Protein AF-A0A6B2CSB7-F1 (afdb_monomer)

Structure (mmCIF, N/CA/C/O backbone):
data_AF-A0A6B2CSB7-F1
#
_entry.id   AF-A0A6B2CSB7-F1
#
loop_
_atom_site.group_PDB
_atom_site.id
_atom_site.type_symbol
_atom_site.label_atom_id
_atom_site.label_alt_id
_atom_site.label_comp_id
_atom_site.label_asym_id
_atom_site.label_entity_id
_atom_site.label_seq_id
_atom_site.pdbx_PDB_ins_code
_atom_site.Cartn_x
_atom_site.Cartn_y
_atom_site.Cartn_z
_atom_site.occupancy
_atom_site.B_iso_or_equiv
_atom_site.auth_seq_id
_atom_site.auth_comp_id
_atom_site.auth_asym_id
_atom_site.auth_atom_id
_atom_site.pdbx_PDB_model_num
ATOM 1 N N . MET A 1 1 ? 25.743 1.580 -11.895 1.00 47.38 1 MET A N 1
ATOM 2 C CA . MET A 1 1 ? 24.842 1.215 -13.009 1.00 47.38 1 MET A CA 1
ATOM 3 C C . MET A 1 1 ? 25.229 2.076 -14.195 1.00 47.38 1 MET A C 1
ATOM 5 O O . MET A 1 1 ? 25.240 3.289 -14.047 1.00 47.38 1 MET A O 1
ATOM 9 N N . GLY A 1 2 ? 25.697 1.468 -15.287 1.00 60.31 2 GLY A N 1
ATOM 10 C CA . GLY A 1 2 ? 26.184 2.205 -16.456 1.00 60.31 2 GLY A CA 1
ATOM 11 C C . GLY A 1 2 ? 25.021 2.671 -17.323 1.00 60.31 2 GLY A C 1
ATOM 12 O O . GLY A 1 2 ? 24.133 1.878 -17.624 1.00 60.31 2 GLY A O 1
ATOM 13 N N . VAL A 1 3 ? 25.029 3.944 -17.701 1.00 62.38 3 VAL A N 1
ATOM 14 C CA . VAL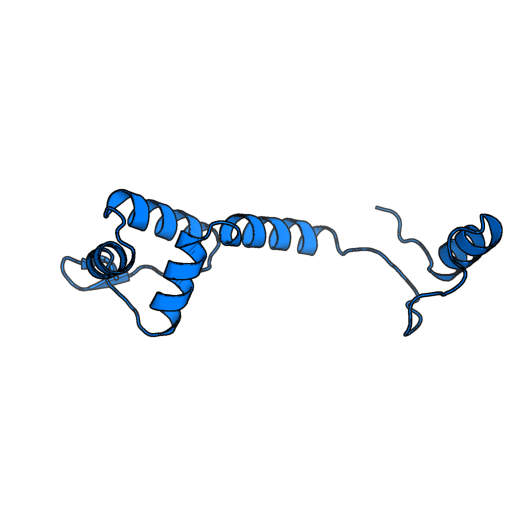 A 1 3 ? 24.087 4.503 -18.672 1.00 62.38 3 VAL A CA 1
ATOM 15 C C . VAL A 1 3 ? 24.363 3.862 -20.033 1.00 62.38 3 VAL A C 1
ATOM 17 O O . VAL A 1 3 ? 25.503 3.868 -20.500 1.00 62.38 3 VAL A O 1
ATOM 20 N N . LEU A 1 4 ? 23.337 3.288 -20.666 1.00 71.06 4 LEU A N 1
ATOM 21 C CA . LEU A 1 4 ? 23.422 2.806 -22.043 1.00 71.06 4 LEU A CA 1
ATOM 22 C C . LEU A 1 4 ? 22.922 3.901 -22.986 1.00 71.06 4 LEU A C 1
ATOM 24 O O . LEU A 1 4 ? 21.813 4.416 -22.818 1.00 71.06 4 LEU A O 1
ATOM 28 N N . ARG A 1 5 ? 23.722 4.225 -24.005 1.00 77.19 5 ARG A N 1
ATOM 29 C CA . ARG A 1 5 ? 23.272 5.064 -25.120 1.00 77.19 5 ARG A CA 1
ATOM 30 C C . ARG A 1 5 ? 22.307 4.265 -25.985 1.00 77.19 5 ARG A C 1
ATOM 32 O O . ARG A 1 5 ? 22.622 3.145 -26.396 1.00 77.19 5 ARG A O 1
ATOM 39 N N . LEU A 1 6 ? 21.146 4.839 -26.296 1.00 73.88 6 LEU A N 1
ATOM 40 C CA . LEU A 1 6 ? 20.125 4.144 -27.084 1.00 73.88 6 LEU A CA 1
ATOM 41 C C . LEU A 1 6 ? 20.636 3.745 -28.477 1.00 73.88 6 LEU A C 1
ATOM 43 O O . LEU A 1 6 ? 20.299 2.670 -28.969 1.00 73.88 6 LEU A O 1
ATOM 47 N N . SER A 1 7 ? 21.464 4.584 -29.100 1.00 73.38 7 SER A N 1
ATOM 48 C CA . SER A 1 7 ? 22.053 4.321 -30.418 1.00 73.38 7 SER A CA 1
ATOM 49 C C . SER A 1 7 ? 22.906 3.048 -30.441 1.00 73.38 7 SER A C 1
ATOM 51 O O . SER A 1 7 ? 22.834 2.272 -31.396 1.00 73.38 7 SER A O 1
ATOM 53 N N . ASP A 1 8 ? 23.662 2.788 -29.373 1.00 81.56 8 ASP A N 1
ATOM 54 C CA . ASP A 1 8 ? 24.489 1.587 -29.247 1.00 81.56 8 ASP A CA 1
ATOM 55 C C . ASP A 1 8 ? 23.642 0.328 -29.032 1.00 81.56 8 ASP A C 1
ATOM 57 O O . ASP A 1 8 ? 23.914 -0.717 -29.628 1.00 81.56 8 ASP A O 1
ATOM 61 N N . VAL A 1 9 ? 22.574 0.438 -28.238 1.00 81.06 9 VAL A N 1
ATOM 62 C CA . VAL A 1 9 ? 21.611 -0.652 -28.022 1.00 81.06 9 VAL A CA 1
ATOM 63 C C . VAL A 1 9 ? 20.871 -0.986 -29.319 1.00 81.06 9 VAL A C 1
ATOM 65 O O . VAL A 1 9 ? 20.794 -2.155 -29.692 1.00 81.06 9 VAL A O 1
ATOM 68 N N . ALA A 1 10 ? 20.378 0.025 -30.039 1.00 79.81 10 ALA A N 1
ATOM 69 C CA . ALA A 1 10 ? 19.651 -0.154 -31.294 1.00 79.81 10 ALA A CA 1
ATOM 70 C C . ALA A 1 10 ? 20.510 -0.848 -32.363 1.00 79.81 10 ALA A C 1
ATOM 72 O O . ALA A 1 10 ? 20.055 -1.801 -32.995 1.00 79.81 10 ALA A O 1
ATOM 73 N N . ARG A 1 11 ? 21.776 -0.434 -32.513 1.00 78.75 11 ARG A N 1
ATOM 74 C CA . ARG A 1 11 ? 22.735 -1.072 -33.428 1.00 78.75 11 ARG A CA 1
ATOM 75 C C . ARG A 1 11 ? 22.961 -2.547 -33.081 1.00 78.75 11 ARG A C 1
ATOM 77 O O . ARG A 1 11 ? 22.818 -3.402 -33.949 1.00 78.75 11 ARG A O 1
ATOM 84 N N . LYS A 1 12 ? 23.224 -2.863 -31.810 1.00 83.75 12 LYS A N 1
ATOM 85 C CA . LYS A 1 12 ? 23.470 -4.242 -31.358 1.00 83.75 12 LYS A CA 1
ATOM 86 C C . LYS A 1 12 ? 22.245 -5.152 -31.527 1.00 83.75 12 LYS A C 1
ATOM 88 O O . LYS A 1 12 ? 22.381 -6.325 -31.875 1.00 83.75 12 LYS A O 1
ATOM 93 N N . LEU A 1 13 ? 21.041 -4.627 -31.294 1.00 83.31 13 LEU A N 1
ATOM 94 C CA . LEU A 1 13 ? 19.793 -5.375 -31.495 1.00 83.31 13 LEU A CA 1
ATOM 95 C C . LEU A 1 13 ? 19.503 -5.627 -32.981 1.00 83.31 13 LEU A C 1
ATOM 97 O O . LEU A 1 13 ? 19.030 -6.711 -33.325 1.00 83.31 13 LEU A O 1
ATOM 101 N N . ALA A 1 14 ? 19.846 -4.676 -33.856 1.00 79.75 14 ALA A N 1
ATOM 102 C CA . ALA A 1 14 ? 19.738 -4.847 -35.301 1.00 79.75 14 ALA A CA 1
ATOM 103 C C . ALA A 1 14 ? 20.739 -5.889 -35.835 1.00 79.75 1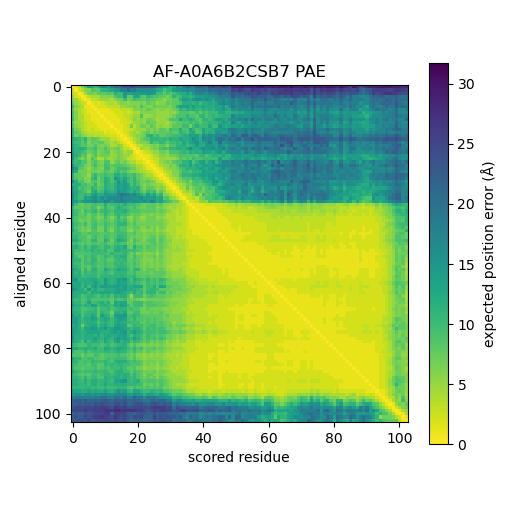4 ALA A C 1
ATOM 105 O O . ALA A 1 14 ? 20.358 -6.741 -36.635 1.00 79.75 14 ALA A O 1
ATOM 106 N N . GLU A 1 15 ? 21.987 -5.866 -35.352 1.00 84.00 15 GLU A N 1
ATOM 107 C CA . GLU A 1 15 ? 23.044 -6.828 -35.714 1.00 84.00 15 GLU A CA 1
ATOM 108 C C . GLU A 1 15 ? 22.715 -8.265 -35.277 1.00 84.00 15 GLU A C 1
ATOM 110 O O . GLU A 1 15 ? 23.006 -9.217 -35.996 1.00 84.00 15 GLU A O 1
ATOM 115 N N . THR A 1 16 ? 22.072 -8.433 -34.118 1.00 84.12 16 THR A N 1
ATOM 116 C CA . THR A 1 16 ? 21.665 -9.748 -33.581 1.00 84.12 16 THR A CA 1
ATOM 117 C C . THR A 1 16 ? 20.299 -10.226 -34.089 1.00 84.12 16 THR A C 1
ATOM 119 O O . THR A 1 16 ? 19.873 -11.328 -33.753 1.00 84.12 16 THR A O 1
ATOM 122 N N . GLY A 1 17 ? 19.598 -9.417 -34.894 1.00 82.50 17 GLY A N 1
ATOM 123 C CA . GLY A 1 17 ? 18.287 -9.750 -35.462 1.00 82.50 17 GLY A CA 1
ATOM 124 C C . GLY A 1 17 ? 17.130 -9.793 -34.455 1.00 82.50 17 GLY A C 1
ATOM 125 O O . GLY A 1 17 ? 16.044 -10.240 -34.814 1.00 82.50 17 GLY A O 1
ATOM 126 N N . VAL A 1 18 ? 17.336 -9.329 -33.217 1.00 83.75 18 VAL A N 1
ATOM 127 C CA . VAL A 1 18 ? 16.351 -9.401 -32.120 1.00 83.75 18 VAL A CA 1
ATOM 128 C C . VAL A 1 18 ? 15.226 -8.381 -32.295 1.00 83.75 18 VAL A C 1
ATOM 130 O O . VAL A 1 18 ? 14.061 -8.694 -32.068 1.00 83.75 18 VAL A O 1
ATOM 133 N N . CYS A 1 19 ? 15.560 -7.149 -32.680 1.00 77.00 19 CYS A N 1
ATOM 134 C CA . CYS A 1 19 ? 14.589 -6.079 -32.898 1.00 77.00 19 CYS A CA 1
ATOM 135 C C . CYS A 1 19 ? 15.170 -5.028 -33.852 1.00 77.00 19 CYS A C 1
ATOM 137 O O . CYS A 1 19 ? 16.346 -4.682 -33.743 1.00 77.00 19 CYS A O 1
ATOM 139 N N . LYS A 1 20 ? 14.348 -4.516 -34.776 1.00 78.81 20 LYS A N 1
ATOM 140 C CA . LYS A 1 20 ? 14.726 -3.456 -35.732 1.00 78.81 20 LYS A CA 1
ATOM 141 C C .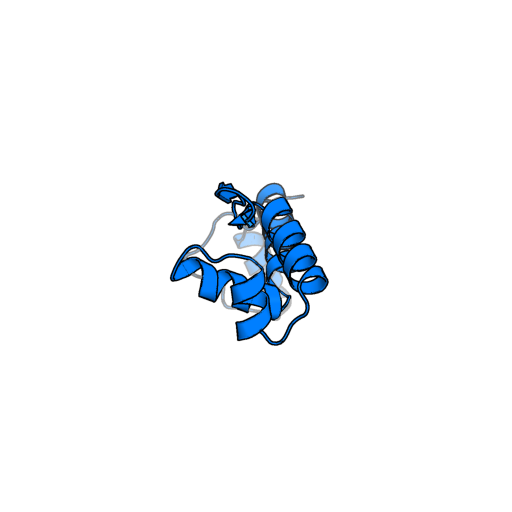 LYS A 1 20 ? 14.059 -2.112 -35.444 1.00 78.81 20 LYS A C 1
ATOM 143 O O . LYS A 1 20 ? 14.471 -1.106 -36.013 1.00 78.81 20 LYS A O 1
ATOM 148 N N . ASP A 1 21 ? 13.058 -2.093 -34.569 1.00 80.88 21 ASP A N 1
ATOM 149 C CA . ASP A 1 21 ? 12.266 -0.905 -34.271 1.00 80.88 21 ASP A CA 1
ATOM 150 C C . ASP A 1 21 ? 12.763 -0.232 -32.982 1.00 80.88 21 ASP A C 1
ATOM 152 O O . ASP A 1 21 ? 12.541 -0.759 -31.887 1.00 80.88 21 ASP A O 1
ATOM 156 N N . PRO A 1 22 ? 13.442 0.929 -33.067 1.00 74.31 22 PRO A N 1
ATOM 157 C CA . PRO A 1 22 ? 13.857 1.664 -31.880 1.00 74.31 22 PRO A CA 1
ATOM 158 C C . PRO A 1 22 ? 12.655 2.342 -31.189 1.00 74.31 22 PRO A C 1
ATOM 160 O O . PRO A 1 22 ? 11.654 2.656 -31.848 1.00 74.31 22 PRO A O 1
ATOM 163 N N . PRO A 1 23 ? 12.748 2.616 -29.872 1.00 77.25 23 PRO A N 1
ATOM 164 C CA . PRO A 1 23 ? 11.707 3.324 -29.131 1.00 77.25 23 PRO A CA 1
ATOM 165 C C . PRO A 1 23 ? 11.461 4.729 -29.701 1.00 77.25 23 PRO A C 1
ATOM 167 O O . PRO A 1 23 ? 12.388 5.405 -30.153 1.00 77.25 23 PRO A O 1
ATOM 170 N N . ARG A 1 24 ? 10.192 5.163 -29.680 1.00 79.62 24 ARG A N 1
ATOM 171 C CA . ARG A 1 24 ? 9.747 6.490 -30.132 1.00 79.62 24 ARG A CA 1
ATOM 172 C C . ARG A 1 24 ? 8.949 7.189 -29.020 1.00 79.62 24 ARG A C 1
ATOM 174 O O . ARG A 1 24 ? 8.045 6.556 -28.475 1.00 79.62 24 ARG A O 1
ATOM 181 N N . PRO A 1 25 ? 9.222 8.472 -28.713 1.00 77.75 25 PRO A N 1
ATOM 182 C CA . PRO A 1 25 ? 10.274 9.313 -29.300 1.00 77.75 25 PRO A CA 1
ATOM 183 C C . PRO A 1 25 ? 11.692 8.794 -28.979 1.00 77.75 25 PRO A C 1
ATOM 185 O O . PRO A 1 25 ? 11.854 8.066 -27.997 1.00 77.75 25 PRO A O 1
ATOM 188 N N . PRO A 1 26 ? 12.704 9.108 -29.815 1.00 71.12 26 PRO A N 1
ATOM 189 C CA . PRO A 1 26 ? 14.075 8.688 -29.554 1.00 71.12 26 PRO A CA 1
ATOM 190 C C . PRO A 1 26 ? 14.544 9.287 -28.226 1.00 71.12 26 PRO A C 1
ATOM 192 O O . PRO A 1 26 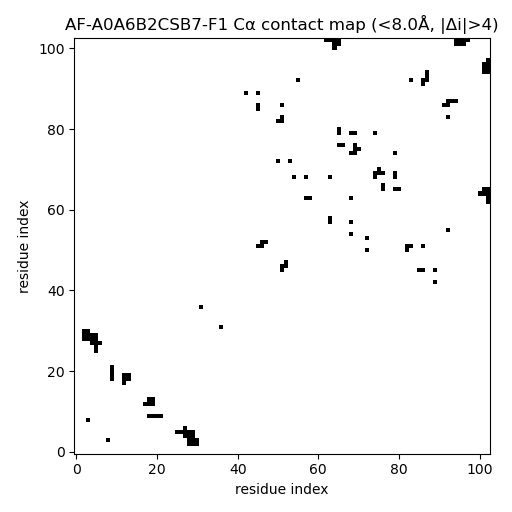? 14.463 10.495 -28.017 1.00 71.12 26 PRO A O 1
ATOM 195 N N . VAL A 1 27 ? 15.010 8.428 -27.325 1.00 79.38 27 VAL A N 1
ATOM 196 C CA . VAL A 1 27 ? 15.583 8.813 -26.031 1.00 79.38 27 VAL A CA 1
ATOM 197 C C . VAL A 1 27 ? 17.099 8.689 -26.107 1.00 79.38 27 VAL A C 1
ATOM 199 O O . VAL A 1 27 ? 17.607 7.673 -26.565 1.00 79.38 27 VAL A O 1
ATOM 202 N N . GLU A 1 28 ? 17.841 9.716 -25.700 1.00 70.88 28 GLU A N 1
ATOM 203 C CA . GLU A 1 28 ? 19.311 9.708 -25.796 1.00 70.88 28 GLU A CA 1
ATOM 204 C C . GLU A 1 28 ? 19.947 8.715 -24.807 1.00 70.88 28 GLU A C 1
ATOM 206 O O . GLU A 1 28 ? 20.907 8.012 -25.141 1.00 70.88 28 GLU A O 1
ATOM 211 N N . GLU A 1 29 ? 19.346 8.578 -23.623 1.00 70.31 29 GLU A N 1
ATOM 212 C CA . GLU A 1 29 ? 19.799 7.706 -22.542 1.00 70.31 29 GLU A CA 1
ATOM 213 C C . GLU A 1 29 ? 18.643 6.855 -22.008 1.00 70.31 29 GLU A C 1
ATOM 215 O O . GLU A 1 29 ? 17.546 7.354 -21.751 1.00 70.31 29 GLU A O 1
ATOM 220 N N . ILE A 1 30 ? 18.895 5.556 -21.814 1.00 69.31 30 ILE A N 1
ATOM 221 C CA . ILE A 1 30 ? 17.963 4.651 -21.135 1.00 69.31 30 ILE A CA 1
ATOM 222 C C . ILE A 1 30 ? 18.635 4.135 -19.872 1.00 69.31 30 ILE A C 1
ATOM 224 O O . ILE A 1 30 ? 19.508 3.269 -19.913 1.00 69.31 30 ILE A O 1
ATOM 228 N N . SER A 1 31 ? 18.185 4.643 -18.731 1.00 70.12 31 SER A N 1
ATOM 229 C CA . SER A 1 31 ? 18.435 4.026 -17.435 1.00 70.12 31 SER A CA 1
ATOM 230 C C . SER A 1 31 ? 17.238 4.282 -16.528 1.00 70.12 31 SER A C 1
ATOM 232 O O . SER A 1 31 ? 16.793 5.428 -16.434 1.00 70.12 31 SER A O 1
ATOM 234 N N . PRO A 1 32 ? 16.722 3.269 -15.814 1.00 68.81 32 PRO A N 1
ATOM 235 C CA . PRO A 1 32 ? 15.858 3.553 -14.683 1.00 68.81 32 PRO A CA 1
ATOM 236 C C . PRO A 1 32 ? 16.660 4.369 -13.654 1.00 68.81 32 PRO A C 1
ATOM 238 O O . PRO A 1 32 ? 17.814 4.019 -13.387 1.00 68.81 32 PRO A O 1
ATOM 241 N N . PRO A 1 33 ? 16.104 5.447 -13.075 1.00 71.06 33 PRO A N 1
ATOM 242 C CA . PRO A 1 33 ? 16.700 6.078 -11.906 1.00 71.06 33 PRO A CA 1
ATOM 243 C C . PRO A 1 33 ? 16.563 5.098 -10.727 1.00 71.06 33 PRO A C 1
ATOM 245 O O . PRO A 1 33 ? 15.432 4.894 -10.283 1.00 71.06 33 PRO A O 1
ATOM 248 N N . PRO A 1 34 ? 17.655 4.483 -10.223 1.00 66.00 34 PRO A N 1
ATOM 249 C CA . PRO A 1 34 ? 17.571 3.380 -9.257 1.00 66.00 34 PRO A CA 1
ATOM 250 C C . PRO A 1 34 ? 16.717 3.766 -8.049 1.00 66.00 34 PRO A C 1
ATOM 252 O O . PRO A 1 34 ? 15.626 3.237 -7.863 1.00 66.00 34 PRO A O 1
ATOM 255 N N . VAL A 1 35 ? 17.105 4.849 -7.368 1.00 68.12 35 VAL A N 1
ATOM 256 C CA . VAL A 1 35 ? 16.491 5.310 -6.111 1.00 68.12 35 VAL A CA 1
ATOM 257 C C . VAL A 1 35 ? 14.971 5.525 -6.202 1.00 68.12 35 VAL A C 1
ATOM 259 O O . VAL A 1 35 ? 14.260 5.353 -5.212 1.00 68.12 35 VAL A O 1
ATOM 262 N N . ALA A 1 36 ? 14.445 5.903 -7.371 1.00 77.19 36 ALA A N 1
ATOM 263 C CA . ALA A 1 36 ? 13.003 6.054 -7.548 1.00 77.19 36 ALA A CA 1
ATOM 264 C C . ALA A 1 36 ? 12.303 4.698 -7.732 1.00 77.19 36 ALA A C 1
ATOM 266 O O . ALA A 1 36 ? 11.205 4.512 -7.212 1.00 77.19 36 ALA A O 1
ATOM 267 N N . VAL A 1 37 ? 12.927 3.749 -8.434 1.00 86.50 37 VAL A N 1
ATOM 268 C CA . VAL A 1 37 ? 12.334 2.442 -8.743 1.00 86.50 37 VAL A CA 1
ATOM 269 C C . VAL A 1 37 ? 12.194 1.579 -7.498 1.00 86.50 37 VAL A C 1
ATOM 271 O O . VAL A 1 37 ? 11.111 1.036 -7.289 1.00 86.50 37 VAL A O 1
ATOM 274 N N . GLU A 1 38 ? 13.218 1.487 -6.643 1.00 88.62 38 GLU A N 1
ATOM 275 C CA . GLU A 1 38 ? 13.119 0.660 -5.430 1.00 88.62 38 GLU A CA 1
ATOM 276 C C . GLU A 1 38 ? 12.009 1.162 -4.497 1.00 88.62 38 GLU A C 1
ATOM 278 O O . GLU A 1 38 ? 11.150 0.393 -4.070 1.00 88.62 38 GLU A O 1
ATOM 283 N N . LYS A 1 39 ? 11.944 2.478 -4.269 1.00 87.12 39 LYS A N 1
ATOM 284 C CA . LYS A 1 39 ? 10.910 3.086 -3.423 1.00 87.12 39 LYS A CA 1
ATOM 285 C C . LYS A 1 39 ? 9.501 2.917 -4.000 1.00 87.12 39 LYS A C 1
ATOM 287 O O . LYS A 1 39 ? 8.545 2.688 -3.259 1.00 87.12 39 LYS A O 1
ATOM 292 N N . ILE A 1 40 ? 9.351 3.028 -5.322 1.00 90.12 40 ILE A N 1
ATOM 293 C CA . ILE A 1 40 ? 8.075 2.763 -5.999 1.00 90.12 40 ILE A CA 1
ATOM 294 C C . ILE A 1 40 ? 7.693 1.289 -5.836 1.00 90.12 40 ILE A C 1
ATOM 296 O O . ILE A 1 40 ? 6.547 0.995 -5.496 1.00 90.12 40 ILE A O 1
ATOM 300 N N . ALA A 1 41 ? 8.637 0.368 -6.032 1.00 93.38 41 ALA A N 1
ATOM 301 C CA . ALA A 1 41 ? 8.403 -1.063 -5.883 1.00 93.38 41 ALA A CA 1
ATOM 302 C C . ALA A 1 41 ? 7.957 -1.426 -4.457 1.00 93.38 41 ALA A C 1
ATOM 304 O O . ALA A 1 41 ? 7.023 -2.209 -4.300 1.00 93.38 41 ALA A O 1
ATOM 305 N N . GLU A 1 42 ? 8.542 -0.811 -3.427 1.00 92.06 42 GLU A N 1
ATOM 306 C CA . GLU A 1 42 ? 8.122 -0.989 -2.030 1.00 92.06 42 GLU A CA 1
ATOM 307 C C . GLU A 1 42 ? 6.659 -0.581 -1.805 1.00 92.06 42 GLU A C 1
ATOM 309 O O . GLU A 1 42 ? 5.876 -1.337 -1.221 1.00 92.06 42 GLU A O 1
ATOM 314 N N . VAL A 1 43 ? 6.253 0.592 -2.303 1.00 94.69 43 VAL A N 1
ATOM 315 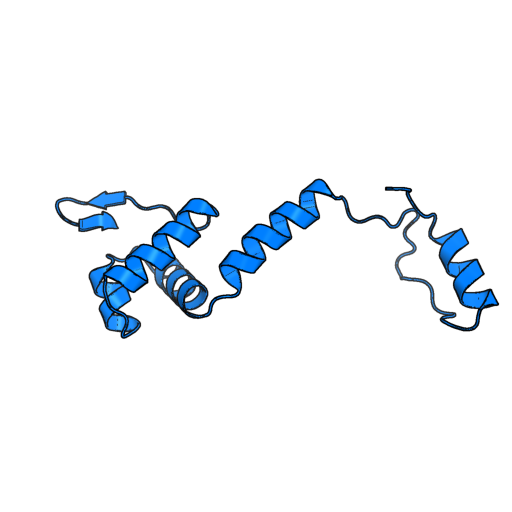C CA . VAL A 1 43 ? 4.861 1.058 -2.188 1.00 94.69 43 VAL A CA 1
ATOM 316 C C . VAL A 1 43 ? 3.916 0.150 -2.975 1.00 94.69 43 VAL A C 1
ATOM 318 O O . VAL A 1 43 ? 2.859 -0.227 -2.466 1.00 94.69 43 VAL A O 1
ATOM 321 N N . LEU A 1 44 ? 4.294 -0.246 -4.191 1.00 95.50 44 LEU A N 1
ATOM 322 C CA . LEU A 1 44 ? 3.503 -1.158 -5.017 1.00 95.50 44 LEU A CA 1
ATOM 323 C C . LEU A 1 44 ? 3.345 -2.534 -4.360 1.00 95.50 44 LEU A C 1
ATOM 325 O O . LEU A 1 44 ? 2.250 -3.089 -4.386 1.00 95.50 44 LEU A O 1
ATOM 329 N N . ALA A 1 45 ? 4.383 -3.059 -3.706 1.00 96.25 45 ALA A N 1
ATOM 330 C CA . ALA A 1 45 ? 4.308 -4.311 -2.957 1.00 96.25 45 ALA A CA 1
ATOM 331 C C . ALA A 1 45 ? 3.323 -4.215 -1.780 1.00 96.25 45 ALA A C 1
ATOM 333 O O . ALA A 1 45 ? 2.574 -5.156 -1.500 1.00 96.25 45 ALA A O 1
ATOM 334 N N . VAL A 1 46 ? 3.252 -3.057 -1.115 1.00 97.19 46 VAL A N 1
ATOM 335 C CA . VAL A 1 46 ? 2.198 -2.800 -0.126 1.00 97.19 46 VAL A CA 1
ATOM 336 C C . VAL A 1 46 ? 0.832 -2.771 -0.810 1.00 97.19 46 VAL A C 1
ATOM 338 O O . VAL A 1 46 ? -0.088 -3.423 -0.329 1.00 97.19 46 VAL A O 1
ATOM 341 N N . LEU A 1 47 ? 0.675 -2.095 -1.943 1.00 97.19 47 LEU A N 1
ATOM 342 C CA . LEU A 1 47 ? -0.605 -2.022 -2.655 1.00 97.19 47 LEU A CA 1
ATOM 343 C C . LEU A 1 47 ? -1.066 -3.354 -3.272 1.00 97.19 47 LEU A C 1
ATOM 345 O O . LEU A 1 47 ? -2.260 -3.526 -3.477 1.00 97.19 47 LEU A O 1
ATOM 349 N N . ALA A 1 48 ? -0.172 -4.314 -3.513 1.00 97.38 48 ALA A N 1
ATOM 350 C CA . ALA A 1 48 ? -0.484 -5.590 -4.165 1.00 97.38 48 ALA A CA 1
ATOM 351 C C . ALA A 1 48 ? -1.377 -6.553 -3.348 1.00 97.38 48 ALA A C 1
ATOM 353 O O . ALA A 1 48 ? -1.658 -7.662 -3.795 1.00 97.38 48 ALA A O 1
ATOM 354 N N . GLU A 1 49 ? -1.842 -6.161 -2.159 1.00 98.12 49 GLU A N 1
ATOM 355 C CA . GLU A 1 49 ? -2.778 -6.965 -1.370 1.00 98.12 49 GLU A CA 1
ATOM 356 C C . GLU A 1 49 ? -4.218 -6.439 -1.514 1.00 98.12 49 GLU A C 1
ATOM 358 O O . GLU A 1 49 ? -4.467 -5.254 -1.261 1.00 98.12 49 GLU A O 1
ATOM 363 N N . PRO A 1 50 ? -5.188 -7.298 -1.886 1.00 98.19 50 PRO A N 1
ATOM 364 C CA . PRO A 1 50 ? -6.536 -6.861 -2.245 1.00 98.19 50 PRO A CA 1
ATOM 365 C C . PRO A 1 50 ? -7.288 -6.082 -1.161 1.00 98.19 50 PRO A C 1
ATOM 367 O O . PRO A 1 50 ? -7.971 -5.106 -1.475 1.00 98.19 50 PRO A O 1
ATOM 370 N N . ASN A 1 51 ? -7.197 -6.476 0.111 1.00 98.19 51 ASN A N 1
ATOM 371 C CA . ASN A 1 51 ? -7.934 -5.807 1.182 1.00 98.19 51 ASN A CA 1
ATOM 372 C C . ASN A 1 51 ? -7.377 -4.412 1.473 1.00 98.19 51 ASN A C 1
ATOM 374 O O . ASN A 1 51 ? -8.158 -3.498 1.728 1.00 98.19 51 ASN A O 1
ATOM 378 N N . ARG A 1 52 ? -6.064 -4.195 1.340 1.00 98.25 52 ARG A N 1
ATOM 379 C CA . ARG A 1 52 ? -5.468 -2.852 1.390 1.00 98.25 52 ARG A CA 1
ATOM 380 C C . ARG A 1 52 ? -6.005 -1.939 0.287 1.00 98.25 52 ARG A C 1
ATOM 382 O O . ARG A 1 52 ? -6.329 -0.791 0.583 1.00 98.25 52 ARG A O 1
ATOM 389 N N . LEU A 1 53 ? -6.192 -2.440 -0.936 1.00 98.38 53 LEU A N 1
ATOM 390 C CA . LEU A 1 53 ? -6.825 -1.662 -2.012 1.00 98.38 53 LEU A CA 1
ATOM 391 C C . LEU A 1 53 ? -8.290 -1.336 -1.708 1.00 98.38 53 LEU A C 1
ATOM 393 O O . LEU A 1 53 ? -8.706 -0.191 -1.882 1.00 98.38 53 LEU A O 1
ATOM 397 N N . LYS A 1 54 ? -9.063 -2.305 -1.200 1.00 98.44 54 LYS A N 1
ATOM 398 C CA . LYS A 1 54 ? -10.458 -2.071 -0.788 1.00 98.44 54 LYS A CA 1
ATOM 399 C C . LYS A 1 54 ? -10.553 -1.026 0.327 1.00 98.44 54 LYS A C 1
ATOM 401 O O . LYS A 1 54 ? -11.386 -0.130 0.248 1.00 98.44 54 LYS A O 1
ATOM 406 N N . ILE A 1 55 ? -9.677 -1.100 1.334 1.00 98.25 55 ILE A N 1
ATOM 407 C CA . ILE A 1 55 ? -9.599 -0.110 2.419 1.00 98.25 55 ILE A CA 1
ATOM 408 C C . ILE A 1 55 ? -9.315 1.283 1.853 1.00 98.25 55 ILE A C 1
ATOM 410 O O . ILE A 1 55 ? -10.026 2.225 2.190 1.00 98.25 55 ILE A O 1
ATOM 414 N N . LEU A 1 56 ? -8.320 1.425 0.970 1.00 98.00 56 LEU A N 1
ATOM 415 C CA . LEU A 1 56 ? -8.002 2.712 0.342 1.00 98.00 56 LEU A CA 1
ATOM 416 C C . LEU A 1 56 ? -9.171 3.257 -0.484 1.00 98.00 56 LEU A C 1
ATOM 418 O O . LEU A 1 56 ? -9.450 4.453 -0.426 1.00 98.00 56 LEU A O 1
ATOM 422 N N . TYR A 1 57 ? -9.874 2.393 -1.219 1.00 97.94 57 TYR A N 1
ATOM 423 C CA . TYR A 1 57 ? -11.061 2.784 -1.975 1.00 97.94 57 TYR A CA 1
ATOM 424 C C . TYR A 1 57 ? -12.160 3.341 -1.060 1.00 97.94 57 TYR A C 1
ATOM 426 O O . TYR A 1 57 ? -12.713 4.397 -1.355 1.00 97.94 57 TYR A O 1
ATOM 434 N N . LEU A 1 58 ? -12.437 2.678 0.068 1.00 97.56 58 LEU A N 1
ATOM 435 C CA . LEU A 1 58 ? -13.427 3.135 1.049 1.00 97.56 58 LEU A CA 1
ATOM 436 C C . LEU A 1 58 ? -13.004 4.449 1.721 1.00 97.56 58 LEU A C 1
ATOM 438 O O . LEU A 1 58 ? -13.790 5.392 1.773 1.00 97.56 58 LEU A O 1
ATOM 442 N N . LEU A 1 59 ? -11.746 4.544 2.166 1.00 96.50 59 LEU A N 1
ATOM 443 C CA . LEU A 1 59 ? -11.210 5.741 2.824 1.00 96.50 59 LEU A CA 1
ATOM 444 C C . LEU A 1 59 ? -11.123 6.957 1.893 1.00 96.50 59 LEU A C 1
ATOM 446 O O . LEU A 1 59 ? -11.172 8.092 2.362 1.00 96.50 59 LEU A O 1
ATOM 450 N N . ARG A 1 60 ? -11.027 6.737 0.576 1.00 96.88 60 ARG A N 1
ATOM 451 C CA . ARG A 1 60 ? -11.124 7.807 -0.423 1.00 96.88 60 ARG A CA 1
ATOM 452 C C . ARG A 1 60 ? -12.519 8.439 -0.465 1.00 96.88 60 ARG A C 1
ATOM 454 O O . ARG A 1 60 ? -12.617 9.610 -0.817 1.00 96.88 60 ARG A O 1
ATOM 461 N N . GLN A 1 61 ? -13.574 7.692 -0.132 1.00 96.75 61 GLN A N 1
ATOM 462 C CA . GLN A 1 61 ? -14.943 8.221 -0.101 1.00 96.75 61 GLN A CA 1
ATOM 463 C C . GLN A 1 61 ? -15.210 9.031 1.169 1.00 96.75 61 GLN A C 1
ATOM 465 O O . GLN A 1 61 ? -15.861 10.069 1.119 1.00 96.75 61 GLN A O 1
ATOM 470 N N . SER A 1 62 ? -14.710 8.556 2.312 1.00 93.81 62 SER A N 1
ATOM 471 C CA . SER A 1 62 ? -14.824 9.237 3.603 1.00 93.81 62 SER A CA 1
ATOM 472 C C . SER A 1 62 ? -13.820 8.653 4.600 1.00 93.81 62 SER A C 1
ATOM 474 O O . SER A 1 62 ? -13.574 7.446 4.558 1.00 93.81 62 SER A O 1
ATOM 476 N N . PRO A 1 63 ? -13.307 9.436 5.568 1.00 94.06 63 PRO A N 1
ATOM 477 C CA . PRO A 1 63 ? -12.702 8.878 6.775 1.00 94.06 63 PRO A CA 1
ATOM 478 C C . PRO A 1 63 ? -13.674 7.905 7.456 1.00 94.06 63 PRO A C 1
ATOM 480 O O . PRO A 1 63 ? -14.867 8.201 7.570 1.00 94.06 63 PRO A O 1
ATOM 483 N N . MET A 1 64 ? -13.184 6.742 7.890 1.00 94.00 64 MET A N 1
ATOM 484 C CA . MET A 1 64 ? -14.012 5.691 8.491 1.00 94.00 64 MET A CA 1
ATOM 485 C C . MET A 1 64 ? -13.322 5.073 9.706 1.00 94.00 64 MET A C 1
ATOM 487 O O . MET A 1 64 ? -12.126 4.790 9.646 1.00 94.00 64 MET A O 1
ATOM 491 N N . PRO A 1 65 ? -14.063 4.782 10.789 1.00 94.81 65 PRO A N 1
ATOM 492 C CA . PRO A 1 65 ? -13.513 4.052 11.916 1.00 94.81 65 PRO A CA 1
ATOM 493 C C . PRO A 1 65 ? -13.273 2.581 11.553 1.00 94.81 65 PRO A C 1
ATOM 495 O O . PRO A 1 65 ? -13.975 1.984 10.732 1.00 94.81 65 PRO A O 1
ATOM 498 N N . VAL A 1 66 ? -12.317 1.957 12.244 1.00 94.62 66 VAL A N 1
ATOM 499 C CA . VAL A 1 66 ? -11.909 0.554 12.021 1.00 94.62 66 VAL A CA 1
ATOM 500 C C . VAL A 1 66 ? -13.084 -0.428 12.088 1.00 94.62 66 VAL A C 1
ATOM 502 O O . VAL A 1 66 ? -13.123 -1.388 11.323 1.00 94.62 66 VAL A O 1
ATOM 505 N N . CYS A 1 67 ? -14.054 -0.202 12.980 1.00 94.56 67 CYS A N 1
ATOM 506 C CA . CYS A 1 67 ? -15.236 -1.061 13.096 1.00 94.56 67 CYS A CA 1
ATOM 507 C C . CYS A 1 67 ? -16.107 -1.048 11.831 1.00 94.56 67 CYS A C 1
ATOM 509 O O . CYS A 1 67 ? -16.642 -2.086 11.456 1.00 94.56 67 CYS A O 1
ATOM 511 N N . PHE A 1 68 ? -16.206 0.093 11.148 1.00 96.31 68 PHE A N 1
ATOM 512 C CA . PHE A 1 68 ? -17.001 0.230 9.932 1.00 96.31 68 PHE A CA 1
ATOM 513 C C . PHE A 1 68 ? -16.323 -0.467 8.749 1.00 96.31 68 PHE A C 1
ATOM 515 O O . PHE A 1 68 ? -16.960 -1.231 8.028 1.00 96.31 68 PHE A O 1
ATOM 522 N N . LEU A 1 69 ? -15.003 -0.293 8.617 1.00 97.00 69 LEU A N 1
ATOM 523 C CA . LEU A 1 69 ? -14.195 -1.025 7.636 1.00 97.00 69 LEU A CA 1
ATOM 524 C C . LEU A 1 69 ? -14.269 -2.543 7.860 1.00 97.00 69 LEU A C 1
ATOM 526 O O . LEU A 1 69 ? -14.440 -3.294 6.908 1.00 97.00 69 LEU A O 1
ATOM 530 N N . SER A 1 70 ? -14.173 -2.984 9.117 1.00 97.88 70 SER A N 1
ATOM 531 C CA . SER A 1 70 ? -14.305 -4.392 9.516 1.00 97.88 70 SER A CA 1
ATOM 532 C C . SER A 1 70 ? -15.653 -4.974 9.087 1.00 97.88 70 SER A C 1
ATOM 534 O O . SER A 1 70 ? -15.683 -6.016 8.434 1.00 97.88 70 SER A O 1
ATOM 536 N N . TYR A 1 71 ? -16.747 -4.260 9.357 1.00 98.12 71 TYR A N 1
ATOM 537 C CA . TYR A 1 71 ? -18.089 -4.682 8.967 1.00 98.12 71 TYR A CA 1
ATOM 538 C C . TYR A 1 71 ? -18.269 -4.758 7.441 1.00 98.12 71 TYR A C 1
ATOM 540 O O . TYR A 1 71 ? -18.700 -5.790 6.935 1.00 98.12 71 TYR A O 1
ATOM 548 N N . ILE A 1 72 ? -17.888 -3.711 6.696 1.00 97.69 72 ILE A N 1
ATOM 549 C CA . ILE A 1 72 ? -18.043 -3.666 5.228 1.00 97.69 72 ILE A CA 1
ATOM 550 C C . ILE A 1 72 ? -17.210 -4.747 4.534 1.00 97.69 72 ILE A C 1
ATOM 552 O O . ILE A 1 72 ? -17.655 -5.346 3.558 1.00 97.69 72 ILE A O 1
ATOM 556 N N . LEU A 1 73 ? -15.983 -4.973 5.004 1.00 97.56 73 LEU A N 1
ATOM 557 C CA . LEU A 1 73 ? -15.043 -5.883 4.351 1.00 97.56 73 LEU A CA 1
ATOM 558 C C . LEU A 1 73 ? -15.202 -7.340 4.796 1.00 97.56 73 LEU A C 1
ATOM 560 O O . LEU A 1 73 ? -14.557 -8.207 4.209 1.00 97.56 73 LEU A O 1
ATOM 564 N N . GLY A 1 74 ? -16.021 -7.616 5.818 1.00 98.00 74 GLY A N 1
ATOM 565 C CA . GLY A 1 74 ? -16.148 -8.953 6.403 1.00 98.00 74 GLY A CA 1
ATOM 566 C C . GLY A 1 74 ? -14.853 -9.447 7.057 1.00 98.00 74 GLY A C 1
ATOM 567 O O . GLY A 1 74 ? -14.594 -10.647 7.084 1.00 98.00 74 GLY A O 1
ATOM 568 N N . LEU A 1 75 ? -14.018 -8.526 7.545 1.00 97.88 75 LEU A N 1
ATOM 569 C CA . LEU A 1 75 ? -12.735 -8.818 8.188 1.00 97.88 75 LEU A CA 1
ATOM 570 C C . LEU A 1 75 ? -12.832 -8.534 9.681 1.00 97.88 75 LEU A C 1
ATOM 572 O O . LEU A 1 75 ? -13.525 -7.603 10.088 1.00 97.88 75 LEU A O 1
ATOM 576 N N . ASP A 1 76 ? -12.088 -9.261 10.508 1.00 97.62 76 ASP A N 1
ATOM 577 C CA . ASP A 1 76 ? -11.981 -8.907 11.920 1.00 97.62 76 ASP A CA 1
ATOM 578 C C . ASP A 1 76 ? -11.186 -7.599 12.128 1.00 97.62 76 ASP A C 1
ATOM 580 O O . ASP A 1 76 ? -10.420 -7.132 11.275 1.00 97.62 76 ASP A O 1
ATOM 584 N N . ARG A 1 77 ? -11.370 -6.974 13.296 1.00 95.44 77 ARG A N 1
ATOM 585 C CA . ARG A 1 77 ? -10.739 -5.684 13.624 1.00 95.44 77 ARG A CA 1
ATOM 586 C C . ARG A 1 77 ? -9.212 -5.765 13.694 1.00 95.44 77 ARG A C 1
ATOM 588 O O . ARG A 1 77 ? -8.556 -4.753 13.431 1.00 95.44 77 ARG A O 1
ATOM 595 N N . THR A 1 78 ? -8.644 -6.916 14.049 1.00 96.94 78 THR A N 1
ATOM 596 C CA . THR A 1 78 ? -7.192 -7.130 14.116 1.00 96.94 78 THR A CA 1
ATOM 597 C C . THR A 1 78 ? -6.604 -7.148 12.710 1.00 96.94 78 THR A C 1
ATOM 599 O O . THR A 1 78 ? -5.628 -6.442 12.457 1.00 96.94 78 THR A O 1
ATOM 602 N N . ALA A 1 79 ? -7.244 -7.854 11.774 1.00 97.75 79 ALA A N 1
ATOM 603 C CA . ALA A 1 79 ? -6.872 -7.870 10.364 1.00 97.75 79 ALA A CA 1
ATOM 604 C C . ALA A 1 79 ? -6.921 -6.460 9.756 1.00 97.75 79 ALA A C 1
ATOM 606 O O . ALA A 1 79 ? -5.926 -5.990 9.200 1.00 97.75 79 ALA A O 1
ATOM 607 N N . VAL A 1 80 ? -8.025 -5.723 9.937 1.00 97.69 80 VAL A N 1
ATOM 608 C CA . VAL A 1 80 ? -8.135 -4.335 9.443 1.00 97.69 80 VAL A CA 1
ATOM 609 C C . VAL A 1 80 ? -7.061 -3.433 10.056 1.00 97.69 80 VAL A C 1
ATOM 611 O O . VAL A 1 80 ? -6.418 -2.667 9.336 1.00 97.69 80 VAL A O 1
ATOM 614 N N . SER A 1 81 ? -6.808 -3.548 11.363 1.00 96.38 81 SER A N 1
ATOM 615 C CA . SER A 1 81 ? -5.752 -2.777 12.035 1.00 96.38 81 SER A CA 1
ATOM 616 C C . SER A 1 81 ? -4.364 -3.105 11.478 1.00 96.38 81 SER A C 1
ATOM 618 O O . SER A 1 81 ? -3.556 -2.198 11.275 1.00 96.38 81 SER A O 1
ATOM 620 N N . HIS A 1 82 ? -4.094 -4.377 11.168 1.00 97.19 82 HIS A N 1
ATOM 621 C CA . HIS A 1 82 ? -2.850 -4.801 10.528 1.00 97.19 82 HIS A CA 1
ATOM 622 C C . HIS A 1 82 ? -2.687 -4.175 9.136 1.00 97.19 82 HIS A C 1
ATOM 624 O O . HIS A 1 82 ? -1.633 -3.611 8.829 1.00 97.19 82 HIS A O 1
ATOM 630 N N . HIS A 1 83 ? -3.735 -4.207 8.307 1.00 97.88 83 HIS A N 1
ATOM 631 C CA . HIS A 1 83 ? -3.718 -3.574 6.987 1.00 97.88 83 HIS A CA 1
ATOM 632 C C . HIS A 1 83 ? -3.480 -2.059 7.083 1.00 97.88 83 HIS A C 1
ATOM 634 O O . HIS A 1 83 ? -2.623 -1.532 6.372 1.00 97.88 83 HIS A O 1
ATOM 640 N N . LEU A 1 84 ? -4.167 -1.365 7.997 1.00 97.38 84 LEU A N 1
ATOM 641 C CA . LEU A 1 84 ? -3.981 0.072 8.233 1.00 97.38 84 LEU A CA 1
ATOM 642 C C . LEU A 1 84 ? -2.570 0.406 8.727 1.00 97.38 84 LEU A C 1
ATOM 644 O O . LEU A 1 84 ? -2.002 1.406 8.295 1.00 97.38 84 LEU A O 1
ATOM 648 N N . ALA A 1 85 ? -1.966 -0.430 9.576 1.00 96.69 85 ALA A N 1
ATOM 649 C CA . ALA A 1 85 ? -0.587 -0.241 10.023 1.00 96.69 85 ALA A CA 1
ATOM 650 C C . ALA A 1 85 ? 0.411 -0.330 8.857 1.00 96.69 85 ALA A C 1
ATOM 652 O O . ALA A 1 85 ? 1.299 0.516 8.744 1.00 96.69 85 ALA A O 1
ATOM 653 N N . ARG A 1 86 ? 0.236 -1.305 7.952 1.00 97.50 86 ARG A N 1
ATOM 654 C CA . ARG A 1 86 ? 1.063 -1.440 6.738 1.00 97.50 86 ARG A CA 1
ATOM 655 C C . ARG A 1 86 ? 0.880 -0.259 5.786 1.00 97.50 86 ARG A C 1
ATOM 657 O O . ARG A 1 86 ? 1.867 0.297 5.316 1.00 97.50 86 ARG A O 1
ATOM 664 N N . LEU A 1 87 ? -0.363 0.162 5.554 1.00 97.56 87 LEU A N 1
ATOM 665 C CA . LEU A 1 87 ? -0.670 1.339 4.738 1.00 97.56 87 LEU A CA 1
ATOM 666 C C . LEU A 1 87 ? -0.083 2.623 5.341 1.00 97.56 87 LEU A C 1
ATOM 668 O O . LEU A 1 87 ? 0.471 3.446 4.616 1.00 97.56 87 LEU A O 1
ATOM 672 N N . LYS A 1 88 ? -0.155 2.786 6.667 1.00 96.44 88 LYS A N 1
ATOM 673 C CA . LYS A 1 88 ? 0.415 3.934 7.382 1.00 96.44 88 LYS A CA 1
ATOM 674 C C . LYS A 1 88 ? 1.938 3.957 7.276 1.00 96.44 88 LYS A C 1
ATOM 676 O O . LYS A 1 88 ? 2.501 5.016 7.024 1.00 96.44 88 LYS A O 1
ATOM 681 N N . ALA A 1 89 ? 2.597 2.809 7.440 1.00 95.56 89 ALA A N 1
ATOM 682 C CA . ALA A 1 89 ? 4.049 2.692 7.295 1.00 95.56 89 ALA A CA 1
ATOM 683 C C . ALA A 1 89 ? 4.522 3.059 5.877 1.00 95.56 89 ALA A C 1
ATOM 685 O O . ALA A 1 89 ? 5.572 3.674 5.727 1.00 95.56 89 ALA A O 1
ATOM 686 N N . ALA A 1 90 ? 3.713 2.760 4.858 1.00 95.19 90 ALA A N 1
ATOM 687 C CA . ALA A 1 90 ? 3.948 3.172 3.474 1.00 95.19 90 ALA A CA 1
ATOM 688 C C . ALA A 1 90 ? 3.547 4.633 3.172 1.00 95.19 90 ALA A C 1
ATOM 690 O O . ALA A 1 90 ? 3.652 5.074 2.031 1.00 95.19 90 ALA A O 1
ATOM 691 N N . GLY A 1 91 ? 3.048 5.385 4.161 1.00 95.12 91 GLY A N 1
ATOM 692 C CA . GLY A 1 91 ? 2.602 6.772 3.991 1.00 95.12 91 GLY A CA 1
ATOM 693 C C . GLY A 1 91 ? 1.289 6.938 3.216 1.00 95.12 91 GLY A C 1
ATOM 694 O O . GLY A 1 91 ? 0.963 8.051 2.812 1.00 95.12 91 GLY A O 1
ATOM 695 N N . LEU A 1 92 ? 0.529 5.857 3.010 1.00 96.06 92 LEU A N 1
ATOM 696 C CA . LEU A 1 92 ? -0.679 5.844 2.173 1.00 96.06 92 LEU A CA 1
ATOM 697 C C . LEU A 1 92 ? -1.947 6.279 2.918 1.00 96.06 92 LEU A C 1
ATOM 699 O O . LEU A 1 92 ? -2.924 6.677 2.290 1.00 96.06 92 LEU A O 1
ATOM 703 N N . VAL A 1 93 ? -1.948 6.202 4.250 1.00 96.75 93 VAL A N 1
ATOM 704 C CA . VAL A 1 93 ? -3.065 6.639 5.100 1.00 96.75 93 VAL A CA 1
ATOM 705 C C . VAL A 1 93 ? -2.553 7.406 6.313 1.00 96.75 93 VAL A C 1
ATOM 707 O O . VAL A 1 93 ? -1.430 7.199 6.780 1.00 96.75 93 VAL A O 1
ATOM 710 N N . LYS A 1 94 ? -3.410 8.263 6.866 1.00 92.75 94 LYS A N 1
ATOM 711 C CA . LYS A 1 94 ? -3.224 8.875 8.183 1.00 92.75 94 LYS A CA 1
ATOM 712 C C . LYS A 1 94 ? -4.244 8.268 9.135 1.00 92.75 94 LYS A C 1
ATOM 714 O O . LYS A 1 94 ? -5.350 7.952 8.720 1.00 92.75 94 LYS A O 1
ATOM 719 N N . VAL A 1 95 ? -3.850 8.111 10.393 1.00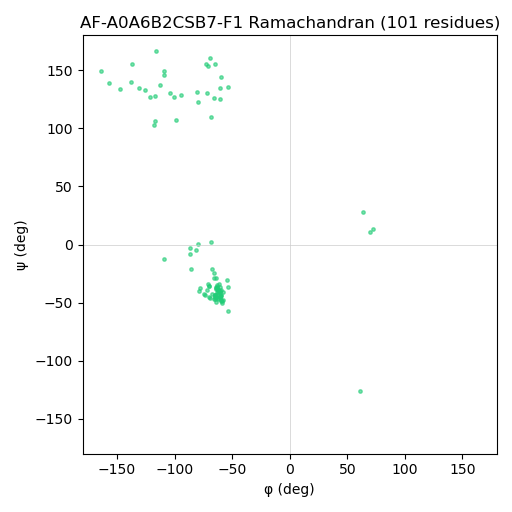 86.25 95 VAL A N 1
ATOM 720 C CA . VAL A 1 95 ? -4.728 7.632 11.464 1.00 86.25 95 VAL A CA 1
ATOM 721 C C . VAL A 1 95 ? -4.752 8.706 12.536 1.00 86.25 95 VAL A C 1
ATOM 723 O O . VAL A 1 95 ? -3.701 9.137 13.012 1.00 86.25 95 VAL A O 1
ATOM 726 N N . SER A 1 96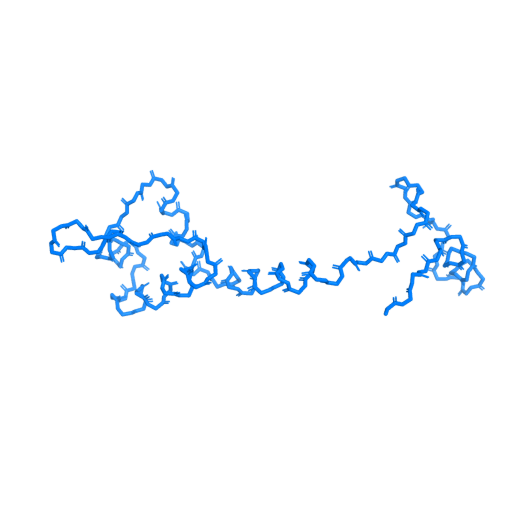 ? -5.949 9.120 12.900 1.00 81.94 96 SER A N 1
ATOM 727 C CA . SER A 1 96 ? -6.289 10.083 13.935 1.00 81.94 96 SER A CA 1
ATOM 728 C C . SER A 1 96 ? -7.096 9.395 15.041 1.00 81.94 96 SER A C 1
ATOM 730 O O . SER A 1 96 ? -7.539 8.254 14.907 1.00 81.94 96 SER A O 1
ATOM 732 N N . ARG A 1 97 ? -7.259 10.055 16.186 1.00 74.69 97 ARG A N 1
ATOM 733 C CA . ARG A 1 97 ? -8.186 9.612 17.234 1.00 74.69 97 ARG A CA 1
ATOM 734 C C . ARG A 1 97 ? -9.249 10.683 17.404 1.00 74.69 97 ARG A C 1
ATOM 736 O O . ARG A 1 97 ? -8.909 11.845 17.596 1.00 74.69 97 ARG A O 1
ATOM 743 N N . SER A 1 98 ? -10.510 10.278 17.349 1.00 64.12 98 SER A N 1
ATOM 744 C CA . SER A 1 98 ? -11.661 11.114 17.674 1.00 64.12 98 SER A CA 1
ATOM 745 C C . SER A 1 98 ? -12.379 10.483 18.863 1.00 64.12 98 SER A C 1
ATOM 747 O O . SER A 1 98 ? -13.035 9.444 18.742 1.00 64.12 98 SER A O 1
ATOM 749 N N . GLY A 1 99 ? -12.175 11.056 20.052 1.00 69.50 99 GLY A N 1
ATOM 750 C CA . GLY A 1 99 ? -12.675 10.488 21.305 1.00 69.50 99 GLY A CA 1
ATOM 751 C C . GLY A 1 99 ? -12.088 9.098 21.588 1.00 69.50 99 GLY A C 1
ATOM 752 O O . GLY A 1 99 ? -10.872 8.920 21.596 1.00 69.50 99 GLY A O 1
ATOM 753 N N . GLN A 1 100 ? -12.952 8.102 21.813 1.00 58.47 100 GLN A N 1
ATOM 754 C CA . GLN A 1 100 ? -12.549 6.713 22.093 1.00 58.47 100 GLN A CA 1
ATOM 755 C C . GLN A 1 100 ? -12.200 5.896 20.832 1.00 58.47 100 GLN A C 1
ATOM 757 O O . GLN A 1 100 ? -11.763 4.750 20.946 1.00 58.47 100 GLN A O 1
ATOM 762 N N . TYR A 1 101 ? -12.370 6.459 19.630 1.00 55.91 101 TYR A N 1
ATOM 763 C CA . TYR A 1 101 ? -12.217 5.732 18.369 1.00 55.91 101 TYR A CA 1
ATOM 764 C C . TYR A 1 101 ? -11.013 6.232 17.565 1.00 55.91 101 TYR A C 1
ATOM 766 O O . TYR A 1 101 ? -10.779 7.433 17.442 1.00 55.91 101 TYR A O 1
ATOM 774 N N . SER A 1 102 ? -10.244 5.306 16.987 1.00 56.69 102 SER A N 1
ATOM 775 C CA . SER A 1 102 ? -9.269 5.630 15.941 1.00 56.69 102 SER A CA 1
ATOM 776 C C . SER A 1 102 ? -9.988 5.775 14.595 1.00 56.69 102 SER A C 1
ATOM 778 O O . SER A 1 102 ? -10.653 4.821 14.171 1.00 56.69 102 SER A O 1
ATOM 780 N N . ILE A 1 103 ? -9.846 6.943 13.963 1.00 58.44 103 ILE A N 1
ATOM 781 C CA . ILE A 1 103 ? -10.313 7.279 12.608 1.00 58.44 103 ILE A CA 1
ATOM 782 C C . ILE A 1 103 ? -9.097 7.382 11.701 1.00 58.44 103 ILE A C 1
ATOM 784 O O . ILE A 1 103 ? -8.298 8.320 11.919 1.00 58.44 103 ILE A O 1
#

Mean predicted aligned error: 8.72 Å

Sequence (103 aa):
MGVLRLSDVARKLAETGVCKDPPRPPVEEISPPPVAVEKIAEVLAVLAEPNRLKILYLLRQSPMPVCFLSYILGLDRTAVSHHLARLKAAGLVKVSRSGQYSI

Solvent-accessible surface area (backbone atoms only — not comparable to full-atom values): 6258 Å² total; per-residue (Å²): 135,83,80,42,48,38,69,61,51,47,50,54,29,45,76,70,69,77,47,85,80,72,71,81,78,81,55,74,66,58,68,83,62,61,81,59,50,60,57,49,49,55,47,48,61,61,54,72,39,71,66,50,45,52,50,51,58,52,47,71,78,42,88,58,39,55,69,57,55,15,63,76,69,75,42,55,60,67,58,50,49,52,46,50,51,54,35,36,75,65,68,75,50,82,80,47,71,61,87,97,41,58,57

pLDDT: mean 86.11, std 12.84, range [47.38, 98.44]

Foldseek 3Di:
DDKDAQVVVQVVCVVVVNDNDGDPPHDRTDDDPVVVVVLVVLLVVLVPDVLLVVVLVVVVVHNDFLVVSCVVVVHDSVVSVVNVVSCVVNVNDDWDDDPPTID

Secondary structure (DSSP, 8-state):
-PPEEHHHHHHHHHHTTS-----SSPPSEE---HHHHHHHHHHHHHHTSHHHHHHHHHHHHS---HHHHHHHHT--HHHHHHHHHHHHHTTS----EETTEE-

Nearest PDB structures (foldseek):
  1r22-assembly1_B  TM=9.127E-01  e=1.993E-04  Synechococcus elongatus PCC 7942 = FACHB-805
  6cda-assembly1_A-2  TM=9.284E-01  e=3.775E-04  Staphylococcus aureus
  6cdb-assembly1_A  TM=9.608E-01  e=5.537E-04  Staphylococcus aureus
  8qkf-assembly1_A  TM=9.227E-01  e=7.620E-04  Mycolicibacterium smegmatis
  2kko-assembly1_B  TM=8.664E-01  e=2.256E-03  Mycobacterium tuberculosis variant bovis

Radius of gyration: 22.23 Å; Cα contacts (8 Å, |Δi|>4): 78; chains: 1; bounding box: 44×21×58 Å

=== Feature glossary ===
A reading guide for the features in this record.

Start from the sequence.

  · Sequence gi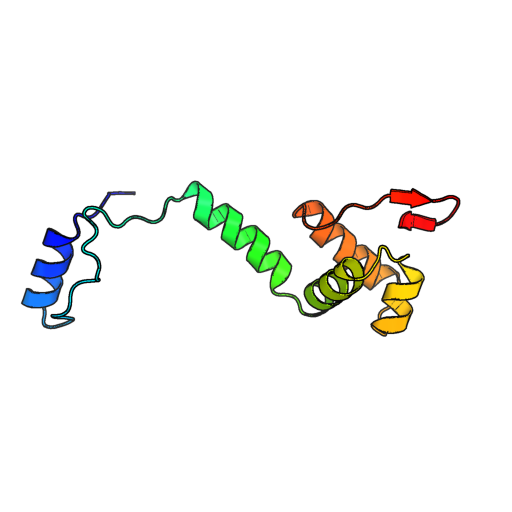ves the chain of amino acids in standard one-letter code (A=alanine, C=cysteine, …, Y=tyrosine), read N→C. It is the only feature that is directly encoded by the gene; all structural features are derived from the folded form of this sequence.

Fold it, and you get atomic coordinates and the backbone conformation that goes with them.

  · The mmCIF table is the protein's shape written out atom by atom. For each backbone N, Cα, C, and carbonyl O, it records an (x, y, z) coordinate triple in Å plus the residue type, chain letter, and residue number.

  · Backbone dihedral angles. Every residue except chain termini has a φ (preceding-C → N → Cα → C) and a ψ (N → Cα → C → next-N). They are reported in degrees following the IUPAC sign convention. Secondary structure is essentially a statement about which (φ, ψ) basin each residue occupies.

  · DSSP 8-state secondary structure assigns each residue one of H (α-helix), G (3₁₀-helix), I (π-helix), E (extended β-strand), B (isolated β-bridge), T (hydrogen-bonded turn), S (bend), or '-' (coil). The assignment is computed from backbone hydrogen-bond geometry via the Kabsch–Sander algorithm.

  · P-SEA three-state annotation labels each residue as helix, strand, or coil based purely on the geometry of the Cα trace. It serves as a fallback when the full backbone (and thus DSSP) is unavailable.

Summarize the fold with a handful of shape descriptors and a per-residue structural alphabet.

  · Radius of gyration (Rg) is the root-mean-square distance of Cα atoms from their centroid — a single number for overall size and compactness. A globular domain of N residues has Rg ≈ 2.2·N^0.38 Å; an extended or disordered chain has a much larger Rg. The Cα contact count is the number of residue pairs whose Cα atoms are within 8 Å and are more than four positions apart in sequence — a standard proxy for tertiary packing density. The bounding box is the smallest axis-aligned box enclosing all Cα atoms.

  · Foldseek's 3Di representation compresses backbone geometry into a per-residue letter drawn from a learned twenty-state alphabet. It captures the tertiary interaction pattern around each residue — which residues are packed against it in space, regardless of where they are in sequence.

  · Accessible surface area quantifies burial. A residue with SASA near zero is packed into the hydrophobic core; one with SASA >100 Å² sits on the surface. Computed here via the Shrake–Rupley numerical algorithm with a 1.4 Å probe.

Ask how reliable the model is.

  · For AlphaFold models, the B-factor field carries pLDDT — the model's own estimate of local accuracy on a 0–100 scale. Regions with pLDDT<50 should be treated as essentially unmodeled; they often correspond to intrinsically disordered segments.

  · For experimental (PDB) structures, the B-factor (temperature factor) quantifies the positional spread of each atom in the crystal — a combination of thermal vibration and static disorder — in units of Å². High B-factors mark flexible loops or poorly resolved regions; low B-factors mark the rigid, well-ordered core.

  · PAE(i, j) answers: if I align the predicted and true structures on residue i, how far off (in Å) do I expect residue j to be? A block-diagonal PAE matrix with low values on the blocks and high values off-diagonal is the signature of a multi-domain protein with confidently predicted domains but uncertain inter-domain orientation.

Place it in context: what it resembles, what it is annotated as, and how it looks.

  · Structural nearest neighbors (via Foldseek easy-search vs the PDB). Reported per hit: target PDB id, E-value, and alignment TM-score. A TM-score above ~0.5 is the conventional threshold for 'same fold'.

  · Functional annotations link the protein to curated databases. InterPro entries identify conserved domains and families by matching the sequence against member-database signatures (Pfam, PROSITE, CDD, …). Gene Ontology (GO) terms describe molecular function, biological process, and cellular component in a controlled vocabulary. CATH places the structure in a hierarchical fold classification (Class/Architecture/Topology/Homologous-superfamily). The organism is the source species.

  · Plot images: a contact map (which residues are close in 3D, as an N×N binary image), a Ramachandran scatter (backbone torsion angles, revealing secondary-structure composition at a glance), and — for AlphaFold structures — a PAE heatmap (pairwise prediction confidence).

  · Structure images are PyMOL renders from six orthogonal camera directions. Cartoon representation draws helices as coils and strands as arrows; sticks shows the backbone as bonds; surface shows the solvent-excluded envelope. Rainbow coloring maps sequence position to hue (blue→red, N→C); chain coloring ass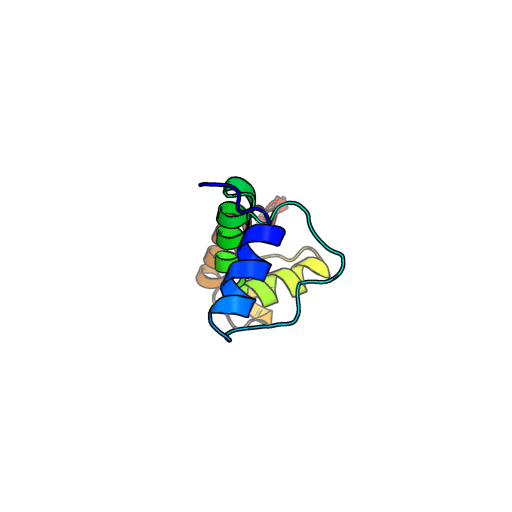igns a distinct color per polypeptide.